Protein AF-A0A8S9YVM8-F1 (afdb_monomer_lite)

Radius of gyration: 17.08 Å; chains: 1; bounding box: 26×56×49 Å

Organism: NCBI:txid59628

Secondary structure (DSSP, 8-state):
----------------EEEEEEEESSPPPGGGSEEEEEESEEEEEEEEETTEEEEEEEEEESS---EEETTEEEEEE-STTTTTTSS---

pLDDT: mean 81.43, std 18.87, range [34.09, 95.62]

InterPro domains:
  IPR045860 Snake toxin-like superfamily [SSF57302] (19-84)

Structure (mmCIF, N/CA/C/O backbone):
data_AF-A0A8S9YVM8-F1
#
_entry.id   AF-A0A8S9YVM8-F1
#
loop_
_atom_site.group_PDB
_atom_site.id
_atom_site.type_symbol
_atom_site.label_atom_id
_atom_site.label_alt_id
_atom_site.label_comp_id
_atom_site.label_asym_id
_atom_site.label_entity_id
_atom_site.label_seq_id
_atom_site.pdbx_PDB_ins_code
_atom_site.Cartn_x
_atom_site.Cartn_y
_atom_site.Cartn_z
_atom_site.occupancy
_atom_site.B_iso_or_equiv
_atom_site.auth_seq_id
_atom_site.auth_comp_id
_atom_site.auth_asym_id
_atom_site.auth_atom_id
_atom_site.pdbx_PDB_model_num
ATOM 1 N N . MET A 1 1 ? -4.076 -42.463 31.653 1.00 41.69 1 MET A N 1
ATOM 2 C CA . MET A 1 1 ? -5.199 -41.701 31.070 1.00 41.69 1 MET A CA 1
ATOM 3 C C . MET A 1 1 ? -4.669 -40.308 30.788 1.00 41.69 1 MET A C 1
ATOM 5 O O . MET A 1 1 ? -4.219 -39.653 31.717 1.00 41.69 1 MET A O 1
ATOM 9 N N . ILE A 1 2 ? -4.537 -39.962 29.508 1.00 45.38 2 ILE A N 1
ATOM 10 C CA . ILE A 1 2 ? -3.793 -38.788 29.029 1.00 45.38 2 ILE A CA 1
ATOM 11 C C . ILE A 1 2 ? -4.672 -37.548 29.221 1.00 45.38 2 ILE A C 1
ATOM 13 O O . ILE A 1 2 ? -5.815 -37.535 28.765 1.00 45.38 2 ILE A O 1
ATOM 17 N N . LEU A 1 3 ? -4.150 -36.540 29.926 1.00 41.06 3 LEU A N 1
ATOM 18 C CA . LEU A 1 3 ? -4.796 -35.239 30.076 1.00 41.06 3 LEU A CA 1
ATOM 19 C C . LEU A 1 3 ? -4.970 -34.608 28.688 1.00 41.06 3 LEU A C 1
ATOM 21 O O . LEU A 1 3 ? -3.987 -34.331 28.004 1.00 41.06 3 LEU A O 1
ATOM 25 N N . SER A 1 4 ? -6.218 -34.380 28.278 1.00 49.31 4 SER A N 1
ATOM 26 C CA . SER A 1 4 ? -6.529 -33.549 27.115 1.00 49.31 4 SER A CA 1
ATOM 27 C C . SER A 1 4 ? -6.333 -32.088 27.503 1.00 49.31 4 SER A C 1
ATOM 29 O O . SER A 1 4 ? -7.158 -31.511 28.209 1.00 49.31 4 SER A O 1
ATOM 31 N N . ALA A 1 5 ? -5.221 -31.499 27.072 1.00 50.81 5 ALA A N 1
ATOM 32 C CA . ALA A 1 5 ? -5.057 -30.056 27.073 1.00 50.81 5 ALA A CA 1
ATOM 33 C C . ALA A 1 5 ? -5.946 -29.488 25.960 1.00 50.81 5 ALA A C 1
ATOM 35 O O . ALA A 1 5 ? -5.678 -29.690 24.776 1.00 50.81 5 ALA A O 1
ATOM 36 N N . ALA A 1 6 ? -7.031 -28.816 26.340 1.00 56.56 6 ALA A N 1
ATOM 37 C CA . ALA A 1 6 ? -7.785 -27.983 25.419 1.00 56.56 6 ALA A CA 1
ATOM 38 C C . ALA A 1 6 ? -6.873 -26.822 25.000 1.00 56.56 6 ALA A C 1
ATOM 40 O O . ALA A 1 6 ? -6.596 -25.924 25.794 1.00 56.56 6 ALA A O 1
ATOM 41 N N . MET A 1 7 ? -6.354 -26.874 23.772 1.00 46.84 7 MET A N 1
ATOM 42 C CA . MET A 1 7 ? -5.703 -25.725 23.153 1.00 46.84 7 MET A CA 1
ATOM 43 C C . MET A 1 7 ? -6.767 -24.645 22.977 1.00 46.84 7 MET A C 1
ATOM 45 O O . MET A 1 7 ? -7.678 -24.778 22.161 1.00 46.84 7 MET A O 1
ATOM 49 N N . ALA A 1 8 ? -6.680 -23.597 23.792 1.00 43.91 8 ALA A N 1
ATOM 50 C CA . ALA A 1 8 ? -7.412 -22.370 23.557 1.00 43.91 8 ALA A CA 1
ATOM 51 C C . ALA A 1 8 ? -6.860 -21.756 22.267 1.00 43.91 8 ALA A C 1
ATOM 53 O O . ALA A 1 8 ? -5.760 -21.206 22.249 1.00 43.91 8 ALA A O 1
ATOM 54 N N . PHE A 1 9 ? -7.608 -21.893 21.176 1.00 43.19 9 PHE A N 1
ATOM 55 C CA . PHE A 1 9 ? -7.403 -21.062 20.003 1.00 43.19 9 PHE A CA 1
ATOM 56 C C . PHE A 1 9 ? -7.753 -19.639 20.426 1.00 43.19 9 PHE A C 1
ATOM 58 O O . PHE A 1 9 ? -8.923 -19.308 20.614 1.00 43.19 9 PHE A O 1
ATOM 65 N N . VAL A 1 10 ? -6.734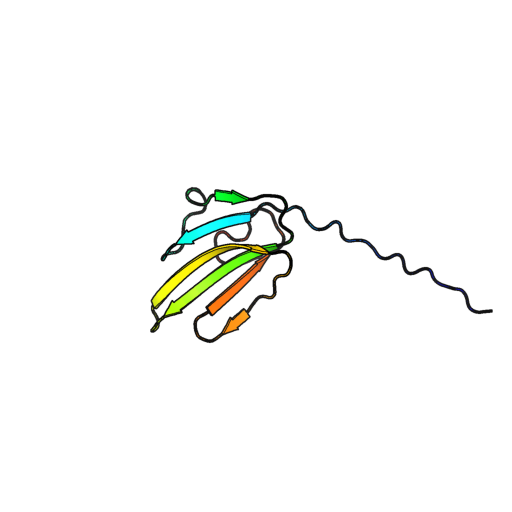 -18.809 20.639 1.00 39.16 10 VAL A N 1
ATOM 66 C CA . VAL A 1 10 ? -6.922 -17.363 20.666 1.00 39.16 10 VAL A CA 1
ATOM 67 C C . VAL A 1 10 ? -7.386 -17.004 19.259 1.00 39.16 10 VAL A C 1
ATOM 69 O O . VAL A 1 10 ? -6.583 -16.949 18.332 1.00 39.16 10 VAL A O 1
ATOM 72 N N . GLN A 1 11 ? -8.698 -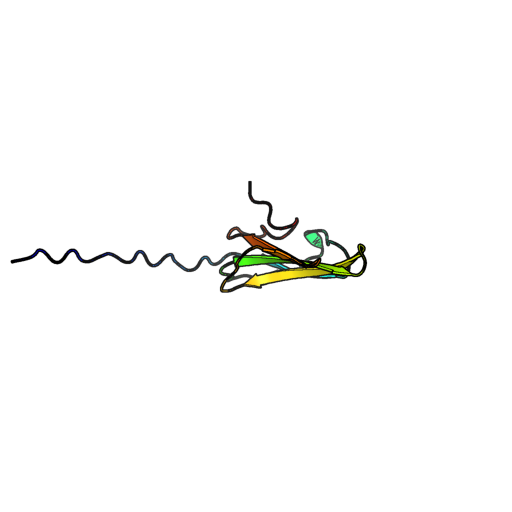16.849 19.074 1.00 43.91 11 GLN A N 1
ATOM 73 C CA . GLN A 1 11 ? -9.221 -16.144 17.914 1.00 43.91 11 GLN A CA 1
ATOM 74 C C . GLN A 1 11 ? -8.688 -14.720 18.039 1.00 43.91 11 GLN A C 1
ATOM 76 O O . GLN A 1 11 ? -9.207 -13.926 18.822 1.00 43.91 11 GLN A O 1
ATOM 81 N N . VAL A 1 12 ? -7.597 -14.427 17.331 1.00 48.97 12 VAL A N 1
ATOM 82 C CA . VAL A 1 12 ? -7.204 -13.053 17.037 1.00 48.97 12 VAL A CA 1
ATOM 83 C C . VAL A 1 12 ? -8.447 -12.432 16.411 1.00 48.97 12 VAL A C 1
ATOM 85 O O . VAL A 1 12 ? -8.907 -12.898 15.368 1.00 48.97 12 VAL A O 1
ATOM 88 N N . ALA A 1 13 ? -9.069 -11.480 17.108 1.00 50.19 13 ALA A N 1
ATOM 89 C CA . ALA A 1 13 ? -10.116 -10.667 16.515 1.00 50.19 13 ALA A CA 1
ATOM 90 C C . ALA A 1 13 ? -9.510 -10.099 15.232 1.00 50.19 13 ALA A C 1
ATOM 92 O O . ALA A 1 13 ? -8.486 -9.425 15.312 1.00 50.19 13 ALA A O 1
ATOM 93 N N . GLN A 1 14 ? -10.060 -10.476 14.074 1.00 56.75 14 GLN A N 1
ATOM 94 C CA . GLN A 1 14 ? -9.593 -9.976 12.784 1.00 56.75 14 GLN A CA 1
ATOM 95 C C . GLN A 1 14 ? -9.542 -8.457 12.906 1.00 56.75 14 GLN A C 1
ATOM 97 O O . GLN A 1 14 ? -10.569 -7.838 13.200 1.00 56.75 14 GLN A O 1
ATOM 102 N N . GLY A 1 15 ? -8.325 -7.906 12.840 1.00 56.66 15 GLY A N 1
ATOM 103 C CA . GLY A 1 15 ? -8.086 -6.486 13.048 1.00 56.66 15 GLY A CA 1
ATOM 104 C C . GLY A 1 15 ? -9.040 -5.720 12.151 1.00 56.66 15 GLY A C 1
ATOM 105 O O . GLY A 1 15 ? -9.162 -6.042 10.978 1.00 56.66 15 GLY A O 1
ATOM 106 N N . GLN A 1 16 ? -9.802 -4.792 12.718 1.00 77.69 16 GLN A N 1
ATOM 107 C CA . GLN A 1 16 ? -10.607 -3.862 11.940 1.00 77.69 16 GLN A CA 1
ATOM 108 C C . GLN A 1 16 ? -9.778 -2.593 11.801 1.00 77.69 16 GLN A C 1
ATOM 110 O O . GLN A 1 16 ? -10.044 -1.616 12.495 1.00 77.69 16 GLN A O 1
ATOM 115 N N . VAL A 1 17 ? -8.736 -2.634 10.970 1.00 90.19 17 VAL A N 1
ATOM 116 C CA . VAL A 1 17 ? -7.947 -1.435 10.674 1.00 90.19 17 VAL A CA 1
ATOM 117 C C . VAL A 1 17 ? -8.595 -0.643 9.548 1.00 90.19 17 VAL A C 1
ATOM 119 O O . VAL A 1 17 ? -9.362 -1.166 8.732 1.00 90.19 17 VAL A O 1
ATOM 122 N N . SER A 1 18 ? -8.319 0.650 9.532 1.00 94.19 18 SER A N 1
ATOM 123 C CA . SER A 1 18 ? -8.643 1.547 8.435 1.00 94.19 18 SER A CA 1
ATOM 124 C C . SER A 1 18 ? -7.416 1.715 7.560 1.00 94.19 18 SER A C 1
ATOM 126 O O . SER A 1 18 ? -6.336 1.949 8.077 1.00 94.19 18 SER A O 1
ATOM 128 N N . CYS A 1 19 ? -7.560 1.645 6.246 1.00 94.56 19 CYS A N 1
ATOM 129 C CA . CYS A 1 19 ? -6.450 1.786 5.308 1.00 94.56 19 CYS A CA 1
ATOM 130 C C . CYS A 1 19 ? -6.699 2.938 4.347 1.00 94.56 19 CYS A C 1
ATOM 132 O O . CYS A 1 19 ? -7.850 3.280 4.054 1.00 94.56 19 CYS A O 1
ATOM 134 N N . TYR A 1 20 ? -5.625 3.504 3.804 1.00 95.62 20 TYR A N 1
ATOM 135 C CA . TYR A 1 20 ? -5.749 4.340 2.624 1.00 95.62 20 TYR A CA 1
ATOM 136 C C . TYR A 1 20 ? -6.133 3.493 1.413 1.00 95.62 20 TYR A C 1
ATOM 138 O O . TYR A 1 20 ? -5.707 2.346 1.265 1.00 95.62 20 TYR A O 1
ATOM 146 N N . SER A 1 21 ? -6.941 4.081 0.542 1.00 94.19 21 SER A N 1
ATOM 147 C CA . SER A 1 21 ? -7.453 3.490 -0.682 1.00 94.19 21 SER A CA 1
ATOM 148 C C . SER A 1 21 ? -7.291 4.481 -1.823 1.00 94.19 21 SER A C 1
ATOM 150 O O . SER A 1 21 ? -7.727 5.634 -1.736 1.00 94.19 21 SER A O 1
ATOM 152 N N . GLY A 1 22 ? -6.693 4.024 -2.915 1.00 93.62 22 GLY A N 1
ATOM 153 C CA . GLY A 1 22 ? -6.401 4.877 -4.053 1.00 93.62 22 GLY A CA 1
ATOM 154 C C . GLY A 1 22 ? -5.582 4.177 -5.121 1.00 93.62 22 GLY A C 1
ATOM 155 O O . GLY A 1 22 ? -5.020 3.105 -4.912 1.00 93.62 22 GLY A O 1
ATOM 156 N N . TYR A 1 23 ? -5.538 4.814 -6.281 1.00 93.56 23 TYR A N 1
ATOM 157 C CA . TYR A 1 23 ? -4.792 4.368 -7.445 1.00 93.56 23 TYR A CA 1
ATOM 158 C C . TYR A 1 23 ? -4.209 5.598 -8.133 1.00 93.56 23 TYR A C 1
ATOM 160 O O . TYR A 1 23 ? -4.923 6.586 -8.332 1.00 93.56 23 TYR A O 1
ATOM 168 N N . SER A 1 24 ? -2.942 5.533 -8.529 1.00 92.56 24 SER A N 1
ATOM 169 C CA . SER A 1 24 ? -2.263 6.617 -9.238 1.00 92.56 24 SER A CA 1
ATOM 170 C C . SER A 1 24 ? -1.071 6.093 -10.037 1.00 92.56 24 SER A C 1
ATOM 172 O O . SER A 1 24 ? -0.617 4.975 -9.831 1.00 92.56 24 SER A O 1
ATOM 174 N N . ASN A 1 25 ? -0.540 6.914 -10.942 1.00 91.81 25 ASN A N 1
ATOM 175 C CA . ASN A 1 25 ? 0.719 6.629 -11.643 1.00 91.81 25 ASN A CA 1
ATOM 176 C C . ASN A 1 25 ? 1.933 7.271 -10.933 1.00 91.81 25 ASN A C 1
ATOM 178 O O . ASN A 1 25 ? 3.043 7.267 -11.460 1.00 91.81 25 ASN A O 1
ATOM 182 N N . GLU A 1 26 ? 1.709 7.858 -9.757 1.00 89.00 26 GLU A N 1
ATOM 183 C CA . GLU A 1 26 ? 2.698 8.484 -8.874 1.00 89.00 26 GLU A CA 1
ATOM 184 C C . GLU A 1 26 ? 2.268 8.309 -7.404 1.00 89.00 26 GLU A C 1
ATOM 186 O O . GLU A 1 26 ? 1.060 8.202 -7.158 1.00 89.00 26 GLU A O 1
ATOM 191 N N . PRO A 1 27 ? 3.198 8.295 -6.429 1.00 86.94 27 PRO A N 1
ATOM 192 C CA . PRO A 1 27 ? 2.845 8.210 -5.015 1.00 86.94 27 PRO A CA 1
ATOM 193 C C . PRO A 1 27 ? 1.972 9.399 -4.615 1.00 86.94 27 PRO A C 1
ATOM 195 O O . PRO A 1 27 ? 2.219 10.539 -5.017 1.00 86.94 27 PRO A O 1
ATOM 198 N N . MET A 1 28 ? 0.919 9.128 -3.852 1.00 85.44 28 MET A N 1
ATOM 199 C CA . MET A 1 28 ? -0.030 10.140 -3.411 1.00 85.44 28 MET A CA 1
ATOM 200 C C . MET A 1 28 ? 0.207 10.494 -1.950 1.00 85.44 28 MET A C 1
ATOM 202 O O . MET A 1 28 ? 0.337 9.616 -1.103 1.00 85.44 28 MET A O 1
ATOM 206 N N . GLU A 1 29 ? 0.154 11.790 -1.657 1.00 85.94 29 GLU A N 1
ATOM 207 C CA . GLU A 1 29 ? 0.053 12.285 -0.286 1.00 85.94 29 GLU A CA 1
ATOM 208 C C . GLU A 1 29 ? -1.219 11.742 0.389 1.00 85.94 29 GLU A C 1
ATOM 210 O O . GLU A 1 29 ? -2.280 11.624 -0.239 1.00 85.94 29 GLU A O 1
ATOM 215 N N . ALA A 1 30 ? -1.121 11.457 1.688 1.00 84.69 30 ALA A N 1
ATOM 216 C CA . ALA A 1 30 ? -2.193 10.859 2.481 1.00 84.69 30 ALA A CA 1
ATOM 217 C C . ALA A 1 30 ? -3.519 11.647 2.441 1.00 84.69 30 ALA A C 1
ATOM 219 O O . ALA A 1 30 ? -4.594 11.051 2.448 1.00 84.69 30 ALA A O 1
ATOM 220 N N . ASP A 1 31 ? -3.467 12.980 2.349 1.00 86.62 31 ASP A N 1
ATOM 221 C CA . ASP A 1 31 ? -4.646 13.857 2.305 1.00 86.62 31 ASP A CA 1
ATOM 222 C C . ASP A 1 31 ? -5.467 13.727 1.010 1.00 86.62 31 ASP A C 1
ATOM 224 O O . ASP A 1 31 ? -6.620 14.162 0.955 1.00 86.62 31 ASP A O 1
ATOM 228 N N . LYS A 1 32 ? -4.891 13.117 -0.032 1.00 87.69 32 LYS A N 1
ATOM 229 C CA . LYS A 1 32 ? -5.546 12.881 -1.326 1.00 87.69 32 LYS A CA 1
ATOM 230 C C . LYS A 1 32 ? -6.152 11.485 -1.447 1.00 87.69 32 LYS A C 1
ATOM 232 O O . LYS A 1 32 ? -6.846 11.213 -2.429 1.00 87.69 32 LYS A O 1
ATOM 237 N N . LEU A 1 33 ? -5.872 10.600 -0.494 1.00 90.38 33 LEU A N 1
ATOM 238 C CA . LEU A 1 33 ? -6.344 9.222 -0.495 1.00 90.38 33 LEU A CA 1
ATOM 239 C C . LEU A 1 33 ? -7.684 9.111 0.231 1.00 90.38 33 LEU A C 1
ATOM 241 O O . LEU A 1 33 ? -7.992 9.857 1.159 1.00 90.38 33 LEU A O 1
ATOM 245 N N . GLN A 1 34 ? -8.503 8.156 -0.202 1.00 93.44 34 GLN A N 1
ATOM 246 C CA . GLN A 1 34 ? -9.710 7.804 0.537 1.00 93.44 34 GLN A CA 1
ATOM 247 C C . GLN A 1 34 ? -9.341 6.873 1.688 1.00 93.44 34 GLN A C 1
ATOM 249 O O . GLN A 1 34 ? -8.337 6.173 1.622 1.00 93.44 34 GLN A O 1
ATOM 254 N N . THR A 1 35 ? -10.171 6.821 2.724 1.00 93.44 35 THR A N 1
ATOM 255 C CA . THR A 1 35 ? -10.013 5.855 3.815 1.00 93.44 35 THR A CA 1
ATOM 256 C C . THR A 1 35 ? -11.092 4.788 3.723 1.00 93.44 35 THR A C 1
ATOM 258 O O . THR A 1 35 ? -12.270 5.105 3.547 1.00 93.44 35 THR A O 1
ATOM 261 N N . PHE A 1 36 ? -10.699 3.527 3.877 1.00 90.94 36 PHE A N 1
ATOM 262 C CA . PHE A 1 36 ? -11.606 2.388 3.930 1.00 90.94 36 PHE A CA 1
ATOM 263 C C . PHE A 1 36 ? -11.394 1.618 5.235 1.00 90.94 36 PHE A C 1
ATOM 265 O O . PHE A 1 36 ? -10.262 1.311 5.587 1.00 90.94 36 PHE A O 1
ATOM 272 N N . GLY A 1 37 ? -12.471 1.361 5.979 1.00 89.25 37 GLY A N 1
ATOM 273 C CA . GLY A 1 37 ? -12.426 0.677 7.277 1.00 89.25 37 GLY A CA 1
ATOM 274 C C . GLY A 1 37 ? -12.736 -0.816 7.192 1.00 89.25 37 GLY A C 1
ATOM 275 O O . GLY A 1 37 ? -13.178 -1.309 6.155 1.00 89.25 37 GLY A O 1
ATOM 276 N N . ASN A 1 38 ? -12.612 -1.503 8.331 1.00 88.75 38 ASN A N 1
ATOM 277 C CA . ASN A 1 38 ? -12.871 -2.944 8.485 1.00 88.75 38 ASN A CA 1
ATOM 278 C C . ASN A 1 38 ? -11.941 -3.831 7.644 1.00 88.75 38 ASN A C 1
ATOM 280 O O . ASN A 1 38 ? -12.376 -4.839 7.089 1.00 88.75 38 ASN A O 1
ATOM 284 N N . CYS A 1 39 ? -10.674 -3.451 7.545 1.00 90.75 39 CYS A N 1
ATOM 285 C CA . CYS A 1 39 ? -9.662 -4.181 6.797 1.00 90.75 39 CYS A CA 1
ATOM 286 C C . CYS A 1 39 ? -8.824 -5.040 7.731 1.00 90.75 39 CYS A C 1
ATOM 288 O O . CYS A 1 39 ? -8.497 -4.584 8.820 1.00 90.75 39 CYS A O 1
ATOM 290 N N . THR A 1 40 ? -8.444 -6.244 7.292 1.00 91.81 40 THR A N 1
ATOM 291 C CA . THR A 1 40 ? -7.540 -7.112 8.066 1.00 91.81 40 THR A CA 1
ATOM 292 C C . THR A 1 40 ? -6.087 -6.648 7.929 1.00 91.81 40 THR A C 1
ATOM 294 O O . THR A 1 40 ? -5.354 -6.608 8.913 1.00 91.81 40 THR A O 1
ATOM 297 N N . TYR A 1 41 ? -5.688 -6.257 6.715 1.00 92.44 41 TYR A N 1
ATOM 298 C CA . TYR A 1 41 ? -4.382 -5.688 6.389 1.00 92.44 41 TYR A CA 1
ATOM 299 C C . TYR A 1 41 ? -4.550 -4.462 5.499 1.00 92.44 41 TYR A C 1
ATOM 301 O O . TYR A 1 41 ? -5.435 -4.429 4.637 1.00 92.44 41 TYR A O 1
ATOM 309 N N . CYS A 1 42 ? -3.643 -3.505 5.644 1.00 93.62 42 CYS A N 1
ATOM 310 C CA . CYS A 1 42 ? -3.428 -2.456 4.665 1.00 93.62 42 CYS A CA 1
ATOM 311 C C . CYS A 1 42 ? -2.323 -2.875 3.701 1.00 93.62 42 CYS A C 1
ATOM 313 O O . CYS A 1 42 ? -1.289 -3.394 4.117 1.00 93.62 42 CYS A O 1
ATOM 315 N N . SER A 1 43 ? -2.553 -2.644 2.413 1.00 94.06 43 SER A N 1
ATOM 316 C CA . SER A 1 43 ? -1.623 -2.964 1.338 1.00 94.06 43 SER A CA 1
ATOM 317 C C . SER A 1 43 ? -1.183 -1.704 0.606 1.00 94.06 43 SER A C 1
ATOM 319 O O . SER A 1 43 ? -2.016 -0.841 0.299 1.00 94.06 43 SER A O 1
ATOM 321 N N . TYR A 1 44 ? 0.098 -1.652 0.271 1.00 95.06 44 TYR A N 1
ATOM 322 C CA . TYR A 1 44 ? 0.691 -0.701 -0.659 1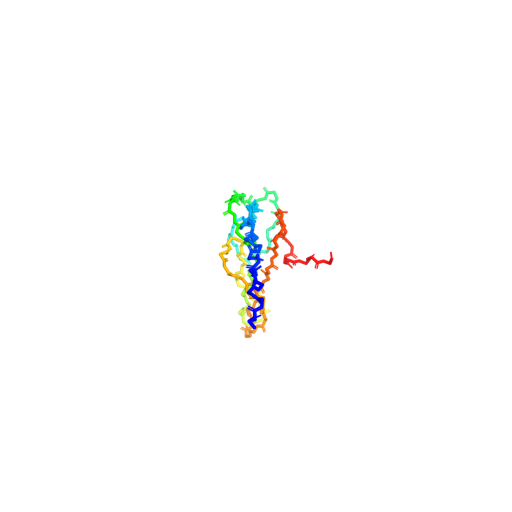.00 95.06 44 TYR A CA 1
ATOM 323 C C . TYR A 1 44 ? 1.358 -1.483 -1.785 1.00 95.06 44 TYR A C 1
ATOM 325 O O . TYR A 1 44 ? 2.087 -2.433 -1.517 1.00 95.06 44 TYR A O 1
ATOM 333 N N . ARG A 1 45 ? 1.091 -1.136 -3.042 1.00 94.69 45 ARG A N 1
ATOM 334 C CA . ARG A 1 45 ? 1.693 -1.813 -4.191 1.00 94.69 45 ARG A CA 1
ATOM 335 C C . ARG A 1 45 ? 2.264 -0.808 -5.166 1.00 94.69 45 ARG A C 1
ATOM 337 O O . ARG A 1 45 ? 1.553 0.098 -5.581 1.00 94.69 45 ARG A O 1
ATOM 344 N N . GLU A 1 46 ? 3.479 -1.061 -5.626 1.00 94.12 46 GLU A N 1
ATOM 345 C CA . GLU A 1 46 ? 4.080 -0.363 -6.758 1.00 94.12 46 GLU A CA 1
ATOM 346 C C . GLU A 1 46 ? 4.290 -1.319 -7.924 1.00 94.12 46 GLU A C 1
ATOM 348 O O . GLU A 1 46 ? 4.629 -2.490 -7.748 1.00 94.12 46 GLU A O 1
ATOM 353 N N . THR A 1 47 ? 4.128 -0.804 -9.137 1.00 94.69 47 THR A N 1
ATOM 354 C CA . THR A 1 47 ? 4.561 -1.474 -10.360 1.00 94.69 47 THR A CA 1
ATOM 355 C C . THR A 1 47 ? 5.472 -0.549 -11.147 1.00 94.69 47 THR A C 1
ATOM 357 O O . THR A 1 47 ? 5.125 0.585 -11.469 1.00 94.69 47 THR A O 1
ATOM 360 N N . MET A 1 48 ? 6.632 -1.071 -11.511 1.00 94.50 48 MET A N 1
ATOM 361 C CA . MET A 1 48 ? 7.678 -0.448 -12.296 1.00 94.50 48 MET A CA 1
ATOM 362 C C . MET A 1 48 ? 7.691 -1.075 -13.687 1.00 94.50 48 MET A C 1
ATOM 364 O O . MET A 1 48 ? 7.756 -2.293 -13.849 1.00 94.50 48 MET A O 1
ATOM 368 N N . TYR A 1 49 ? 7.703 -0.235 -14.715 1.00 93.06 49 TYR A N 1
ATOM 369 C CA . TYR A 1 49 ? 7.829 -0.641 -16.105 1.00 93.06 49 TYR A CA 1
ATOM 370 C C . TYR A 1 49 ? 9.012 0.083 -16.748 1.00 93.06 49 TYR A C 1
ATOM 372 O O . TYR A 1 49 ? 9.082 1.311 -16.754 1.00 93.06 49 TYR A O 1
ATOM 380 N N . ASN A 1 50 ? 9.972 -0.676 -17.289 1.00 92.94 50 ASN A N 1
ATOM 381 C CA . ASN A 1 50 ? 11.205 -0.139 -17.885 1.00 92.94 50 ASN A CA 1
ATOM 382 C C . ASN A 1 50 ? 11.967 0.837 -16.965 1.00 92.94 50 ASN A C 1
ATOM 384 O O . ASN A 1 50 ? 12.455 1.876 -17.410 1.00 92.94 50 ASN A O 1
ATOM 388 N N . GLY A 1 51 ? 12.049 0.510 -15.671 1.00 88.31 51 GLY A N 1
ATOM 389 C CA . GLY A 1 51 ? 12.749 1.326 -14.674 1.00 88.31 51 GLY A CA 1
ATOM 390 C C . GLY A 1 51 ? 12.029 2.622 -14.295 1.00 88.31 51 GLY A C 1
ATOM 391 O O . GLY A 1 51 ? 12.639 3.493 -13.683 1.00 88.31 51 GLY A O 1
ATOM 392 N N . LYS A 1 52 ? 10.754 2.771 -14.664 1.00 92.31 52 LYS A N 1
ATOM 393 C CA . LYS A 1 52 ? 9.907 3.901 -14.276 1.00 92.31 52 LYS A CA 1
ATOM 394 C C . LYS A 1 52 ? 8.699 3.404 -13.510 1.00 92.31 52 LYS A C 1
ATOM 396 O O . LYS A 1 52 ? 8.146 2.370 -13.873 1.00 92.31 52 LYS A O 1
ATOM 401 N N . LEU A 1 53 ? 8.275 4.171 -12.513 1.00 90.75 53 LEU A N 1
ATOM 402 C CA . LEU A 1 53 ? 7.009 3.928 -11.842 1.00 90.75 53 LEU A CA 1
ATOM 403 C C . LEU A 1 53 ? 5.874 4.026 -12.860 1.00 90.75 53 LEU A C 1
ATOM 405 O O . LEU A 1 53 ? 5.802 4.973 -13.646 1.00 90.75 53 LEU A O 1
ATOM 409 N N . PHE A 1 54 ? 5.061 2.982 -12.895 1.00 93.62 54 PHE A N 1
ATOM 410 C CA . PHE A 1 54 ? 3.919 2.845 -13.784 1.00 93.62 54 PHE A CA 1
ATOM 411 C C . PHE A 1 54 ? 2.617 3.010 -13.008 1.00 93.62 54 PHE A C 1
ATOM 413 O O . PHE A 1 54 ? 1.714 3.689 -13.484 1.00 93.62 54 PHE A O 1
ATOM 420 N N . GLU A 1 55 ? 2.545 2.416 -11.817 1.00 94.00 55 GLU A N 1
ATOM 421 C CA . GLU A 1 55 ? 1.330 2.351 -11.013 1.00 94.00 55 GLU A CA 1
ATOM 422 C C . GLU A 1 55 ? 1.665 2.262 -9.523 1.00 94.00 55 GLU A C 1
ATOM 424 O O . GLU A 1 55 ? 2.619 1.583 -9.138 1.00 94.00 55 GLU A O 1
ATOM 429 N N . VAL A 1 56 ? 0.839 2.913 -8.708 1.00 94.31 56 VAL A N 1
ATOM 430 C CA . VAL A 1 56 ? 0.785 2.795 -7.253 1.00 94.31 56 VAL A CA 1
ATOM 431 C C . VAL A 1 56 ? -0.654 2.504 -6.841 1.00 94.31 56 VAL A C 1
ATOM 433 O O . VAL A 1 56 ? -1.591 3.165 -7.300 1.00 94.31 56 VAL A O 1
ATOM 436 N N . PHE A 1 57 ? -0.828 1.537 -5.948 1.00 95.06 57 PHE A N 1
ATOM 437 C CA . PHE A 1 57 ? -2.112 1.155 -5.382 1.00 95.06 57 PHE A CA 1
ATOM 438 C C . PHE A 1 57 ? -2.060 1.135 -3.855 1.00 95.06 57 PHE A C 1
ATOM 440 O O . PHE A 1 57 ? -1.141 0.586 -3.251 1.00 95.06 57 PHE A O 1
ATOM 447 N N . TYR A 1 58 ? -3.110 1.676 -3.247 1.00 95.25 58 TYR A N 1
ATOM 448 C CA . TYR A 1 58 ? -3.370 1.663 -1.814 1.00 95.25 58 TYR A CA 1
ATOM 449 C C . TYR A 1 58 ? -4.679 0.914 -1.592 1.00 95.25 58 TYR A C 1
ATOM 451 O O . TYR A 1 58 ? -5.663 1.187 -2.287 1.00 95.25 58 TYR A O 1
ATOM 459 N N . GLY A 1 59 ? -4.732 0.000 -0.626 1.00 93.75 59 GLY A N 1
ATOM 460 C CA . GLY A 1 59 ? -5.988 -0.674 -0.330 1.00 93.75 59 GLY A CA 1
ATOM 461 C C . GLY A 1 59 ? -5.956 -1.606 0.865 1.00 93.75 59 GLY A C 1
ATOM 462 O O . GLY A 1 59 ? -5.038 -1.577 1.682 1.00 93.75 59 GLY A O 1
ATOM 463 N N . CYS A 1 60 ? -6.999 -2.426 0.937 1.00 92.38 60 CYS A N 1
ATOM 464 C CA . CYS A 1 60 ? -7.198 -3.430 1.967 1.00 92.38 60 CYS A CA 1
ATOM 465 C C . CYS A 1 60 ? -6.994 -4.833 1.412 1.00 92.38 60 CYS A C 1
ATOM 467 O O . CYS A 1 60 ? -7.332 -5.105 0.258 1.00 92.38 60 CYS A O 1
ATOM 469 N N . ALA A 1 61 ? -6.512 -5.729 2.264 1.00 89.88 61 ALA A N 1
ATOM 470 C CA . ALA A 1 61 ? -6.387 -7.142 1.956 1.00 89.88 61 ALA A CA 1
ATOM 471 C C . ALA A 1 61 ? -6.872 -8.001 3.132 1.00 89.88 61 ALA A C 1
ATOM 473 O O . ALA A 1 61 ? -6.693 -7.644 4.299 1.00 89.88 61 ALA A O 1
ATOM 474 N N . ASP A 1 62 ? -7.487 -9.140 2.814 1.00 88.06 62 ASP A N 1
ATOM 475 C CA . ASP A 1 62 ? -7.856 -10.160 3.804 1.00 88.06 62 ASP A CA 1
ATOM 476 C C . ASP A 1 62 ? -6.638 -11.003 4.212 1.00 88.06 62 ASP A C 1
ATOM 478 O O . ASP A 1 62 ? -6.484 -11.377 5.373 1.00 88.06 62 ASP A O 1
ATOM 482 N N . GLU A 1 63 ? -5.740 -11.237 3.254 1.00 88.56 63 GLU A N 1
ATOM 483 C CA . GLU A 1 63 ? -4.454 -11.911 3.408 1.00 88.56 63 GLU A CA 1
ATOM 484 C C . GLU A 1 63 ? -3.399 -11.101 2.648 1.00 88.56 63 GLU A C 1
ATOM 486 O O . GLU A 1 63 ? -3.6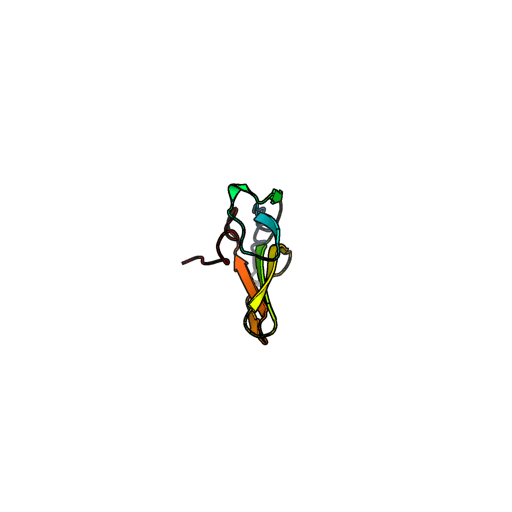42 -10.672 1.518 1.00 88.56 63 GLU A O 1
ATOM 491 N N . CYS A 1 64 ? -2.237 -10.864 3.258 1.00 87.88 64 CYS A N 1
ATOM 492 C CA . CYS A 1 64 ? -1.203 -10.017 2.672 1.00 87.88 64 CYS A CA 1
ATOM 493 C C . CYS A 1 64 ? 0.189 -10.580 2.983 1.00 87.88 64 CYS A C 1
ATOM 495 O O . CYS A 1 64 ? 0.562 -10.707 4.149 1.00 87.88 64 CYS A O 1
ATOM 497 N N . GLU A 1 65 ? 0.946 -10.914 1.936 1.00 91.00 65 GLU A N 1
ATOM 498 C CA . GLU A 1 65 ? 2.344 -11.343 2.017 1.00 91.00 65 GLU A CA 1
ATOM 499 C C . GLU A 1 65 ? 3.198 -10.347 1.232 1.00 91.00 65 GLU A C 1
ATOM 501 O O . GLU A 1 65 ? 2.996 -10.165 0.030 1.00 91.00 65 GLU A O 1
ATOM 506 N N . ALA A 1 66 ? 4.119 -9.674 1.923 1.00 91.56 66 ALA A N 1
ATOM 507 C CA . ALA A 1 66 ? 4.980 -8.681 1.299 1.00 91.56 66 ALA A CA 1
ATOM 508 C C . ALA A 1 66 ? 5.963 -9.347 0.325 1.00 91.56 66 ALA A C 1
ATOM 510 O O . ALA A 1 66 ? 6.545 -10.390 0.633 1.00 91.56 66 ALA A O 1
ATOM 511 N N . TYR A 1 67 ? 6.169 -8.739 -0.843 1.00 91.25 67 TYR A N 1
ATOM 512 C CA . TYR A 1 67 ? 7.117 -9.236 -1.836 1.00 91.25 67 TYR A CA 1
ATOM 513 C C . TYR A 1 67 ? 7.697 -8.113 -2.694 1.00 91.25 67 TYR A C 1
ATOM 515 O O . TYR A 1 67 ? 7.054 -7.099 -2.947 1.00 91.25 67 TYR A O 1
ATOM 523 N N . GLU A 1 68 ? 8.888 -8.361 -3.234 1.00 93.69 68 GLU A N 1
ATOM 524 C CA . GLU A 1 68 ? 9.496 -7.549 -4.285 1.00 93.69 68 GLU A CA 1
ATOM 525 C C . GLU A 1 68 ? 9.989 -8.476 -5.401 1.00 93.69 68 GLU A C 1
ATOM 527 O O . GLU A 1 68 ? 10.833 -9.351 -5.191 1.00 93.69 68 GLU A O 1
ATOM 532 N N . SER A 1 69 ? 9.425 -8.342 -6.601 1.00 93.38 69 SER A N 1
ATOM 533 C CA . SER A 1 69 ? 9.816 -9.168 -7.743 1.00 93.38 69 SER A CA 1
ATOM 534 C C . SER A 1 69 ? 9.438 -8.537 -9.076 1.00 93.38 69 SER A C 1
ATOM 536 O O . SER A 1 69 ? 8.323 -8.060 -9.253 1.00 93.38 69 SER A O 1
ATOM 538 N N . ASN A 1 70 ? 10.350 -8.590 -10.055 1.00 91.88 70 ASN A N 1
ATOM 539 C CA . ASN A 1 70 ? 10.107 -8.173 -11.444 1.00 91.88 70 ASN A CA 1
ATOM 540 C C . ASN A 1 70 ? 9.490 -6.769 -11.587 1.00 91.88 70 ASN A C 1
ATOM 542 O O . ASN A 1 70 ? 8.610 -6.550 -12.418 1.00 91.88 70 ASN A O 1
ATOM 546 N N . GLY A 1 71 ? 9.966 -5.819 -10.780 1.00 91.38 71 GLY A N 1
ATOM 547 C CA . GLY A 1 71 ? 9.454 -4.453 -10.782 1.00 91.38 71 GLY A CA 1
ATOM 548 C C . GLY A 1 71 ? 8.102 -4.301 -10.093 1.00 91.38 71 GLY A C 1
ATOM 549 O O . GLY A 1 71 ? 7.481 -3.268 -10.252 1.00 91.38 71 GLY A O 1
ATOM 550 N N . GLN A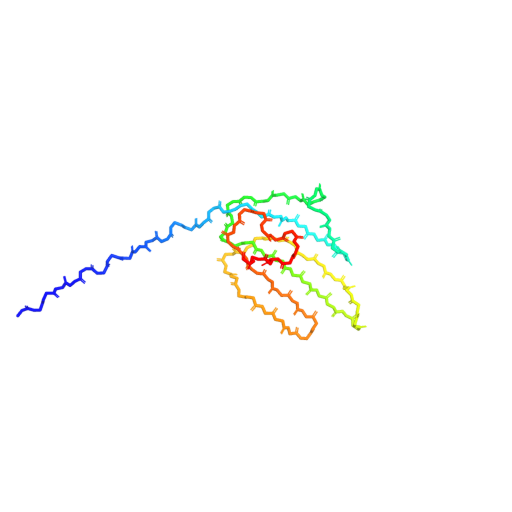 1 72 ? 7.623 -5.291 -9.348 1.00 93.31 72 GLN A N 1
ATOM 551 C CA . GLN A 1 72 ? 6.465 -5.142 -8.476 1.00 93.31 72 GLN A CA 1
ATOM 552 C C . GLN A 1 72 ? 6.913 -5.186 -7.025 1.00 93.31 72 GLN A C 1
ATOM 554 O O . GLN A 1 72 ? 7.688 -6.068 -6.656 1.00 93.31 72 GLN A O 1
ATOM 559 N N . ILE A 1 73 ? 6.391 -4.264 -6.229 1.00 93.44 73 ILE A N 1
ATOM 560 C CA . ILE A 1 73 ? 6.548 -4.228 -4.777 1.00 93.44 73 ILE A CA 1
ATOM 561 C C . ILE A 1 73 ? 5.148 -4.337 -4.187 1.00 93.44 73 ILE A C 1
ATOM 563 O O . ILE A 1 73 ? 4.234 -3.662 -4.656 1.00 93.44 73 ILE A O 1
ATOM 567 N N . LEU A 1 74 ? 4.969 -5.199 -3.195 1.00 93.69 74 LEU A N 1
ATOM 568 C CA . LEU A 1 74 ? 3.790 -5.248 -2.341 1.00 93.69 74 LEU A CA 1
ATOM 569 C C . LEU A 1 74 ? 4.258 -5.200 -0.892 1.00 93.69 74 LEU A C 1
ATOM 571 O O . LEU A 1 74 ? 5.027 -6.054 -0.458 1.00 93.69 74 LEU A O 1
ATOM 575 N N . GLU A 1 75 ? 3.731 -4.245 -0.145 1.00 93.56 75 GLU A N 1
ATOM 576 C CA . GLU A 1 75 ? 3.956 -4.079 1.282 1.00 93.56 75 GLU A CA 1
ATOM 577 C C . GLU A 1 75 ? 2.636 -4.197 2.031 1.00 93.56 75 GLU A C 1
ATOM 579 O O . GLU A 1 75 ? 1.563 -3.860 1.519 1.00 93.56 75 GLU A O 1
ATOM 584 N N . CYS A 1 76 ? 2.729 -4.715 3.251 1.00 92.00 76 CYS A N 1
ATOM 585 C CA . CYS A 1 76 ? 1.598 -5.129 4.061 1.00 92.00 76 CYS A CA 1
ATOM 586 C C . CYS A 1 76 ? 1.811 -4.677 5.501 1.00 92.00 76 CYS A C 1
ATOM 588 O O . CYS A 1 76 ? 2.879 -4.905 6.064 1.00 92.00 76 CYS A O 1
ATOM 590 N N . CYS A 1 77 ? 0.784 -4.114 6.125 1.00 91.12 77 CYS A N 1
ATOM 591 C CA . CYS A 1 77 ? 0.829 -3.698 7.524 1.00 91.12 77 CYS A CA 1
ATOM 592 C C . CYS A 1 77 ? -0.551 -3.869 8.191 1.00 91.12 77 CYS A C 1
ATOM 594 O O . CYS A 1 77 ? -1.565 -4.012 7.505 1.00 91.12 77 CYS A O 1
ATOM 596 N N . GLN A 1 78 ? -0.593 -3.930 9.528 1.00 91.50 78 GLN A N 1
ATOM 597 C CA . GLN A 1 78 ? -1.810 -4.194 10.326 1.00 91.50 78 GLN A CA 1
ATOM 598 C C . GLN A 1 78 ? -2.100 -3.073 11.338 1.00 91.50 78 GLN A C 1
ATOM 600 O O . GLN A 1 78 ? -2.545 -3.325 12.457 1.00 91.50 78 GLN A O 1
ATOM 605 N N . GLU A 1 79 ? -1.840 -1.828 10.956 1.00 91.12 79 GLU A N 1
ATOM 606 C CA . GLU A 1 79 ? -2.131 -0.647 11.770 1.00 91.12 79 GLU A CA 1
ATOM 607 C C . GLU A 1 79 ? -3.011 0.326 10.983 1.00 91.12 79 GLU A C 1
ATOM 609 O O . GLU A 1 79 ? -3.076 0.270 9.753 1.00 91.12 79 GLU A O 1
ATOM 614 N N . ASP A 1 80 ? -3.717 1.216 11.679 1.00 92.06 80 ASP A N 1
ATOM 615 C CA . ASP A 1 80 ? -4.538 2.219 11.006 1.00 92.06 80 ASP A CA 1
ATOM 616 C C . ASP A 1 80 ? -3.668 3.106 10.107 1.00 92.06 80 ASP A C 1
ATOM 618 O O . ASP A 1 80 ? -2.726 3.754 10.558 1.00 92.06 80 ASP A O 1
ATOM 622 N N . LEU A 1 81 ? -4.039 3.168 8.829 1.00 92.25 81 LEU A N 1
ATOM 623 C CA . LEU A 1 81 ? -3.512 4.085 7.825 1.00 92.25 81 LEU A CA 1
ATOM 624 C C . LEU A 1 81 ? -2.006 3.914 7.557 1.00 92.25 81 LEU A C 1
ATOM 626 O O . LEU A 1 81 ? -1.356 4.813 7.029 1.00 92.25 81 LEU A O 1
ATOM 630 N N . CYS A 1 82 ? -1.449 2.744 7.864 1.00 91.81 82 CYS A N 1
ATOM 631 C CA . CYS A 1 82 ? 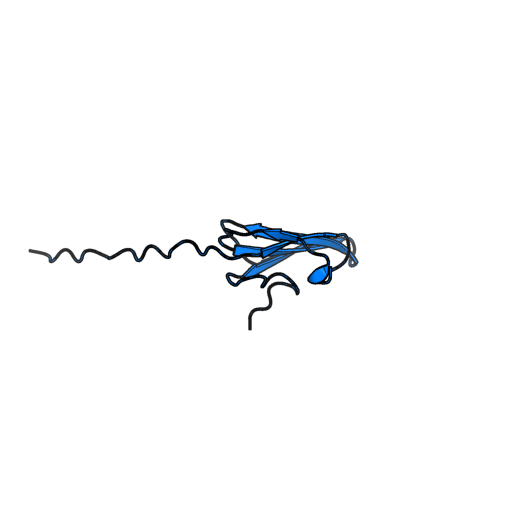-0.016 2.464 7.744 1.00 91.81 82 CYS A CA 1
ATOM 632 C C . CYS A 1 82 ? 0.492 2.341 6.295 1.00 91.81 82 CYS A C 1
ATOM 634 O O . CYS A 1 82 ? 1.696 2.297 6.059 1.00 91.81 82 CYS A O 1
ATOM 636 N N . ASN A 1 83 ? -0.399 2.299 5.299 1.00 92.62 83 ASN A N 1
ATOM 637 C CA . ASN A 1 83 ? -0.029 2.131 3.893 1.00 92.62 83 ASN A CA 1
ATOM 638 C C . ASN A 1 83 ? 0.218 3.449 3.132 1.00 92.62 83 ASN A C 1
ATOM 640 O O . ASN A 1 83 ? 0.244 3.419 1.908 1.00 92.62 83 ASN A O 1
ATOM 644 N N . ALA A 1 84 ? 0.392 4.590 3.810 1.00 83.31 84 ALA A N 1
ATOM 645 C CA . ALA A 1 84 ? 0.628 5.889 3.156 1.00 83.31 84 ALA A CA 1
ATOM 646 C C . ALA A 1 84 ? 1.995 6.005 2.451 1.00 83.31 84 ALA A C 1
ATOM 648 O O . ALA A 1 84 ? 2.071 6.614 1.388 1.00 83.31 84 ALA A O 1
ATOM 649 N N . GLU A 1 85 ? 3.052 5.419 3.019 1.00 70.19 85 GLU A N 1
ATOM 650 C CA . GLU A 1 85 ? 4.443 5.605 2.567 1.00 70.19 85 GLU A CA 1
ATOM 651 C C . GLU A 1 85 ? 5.152 4.271 2.295 1.00 70.19 85 GLU A C 1
ATOM 653 O O . GLU A 1 85 ? 6.301 4.082 2.680 1.00 70.19 85 GLU A O 1
ATOM 658 N N . GLY A 1 86 ? 4.461 3.305 1.688 1.00 60.66 86 GLY A N 1
ATOM 659 C CA . GLY A 1 86 ? 5.071 1.994 1.462 1.00 60.66 86 GLY A CA 1
ATOM 660 C C . GLY A 1 86 ? 5.294 1.199 2.743 1.00 60.66 86 GLY A C 1
ATOM 661 O O . GLY A 1 86 ? 6.408 0.804 3.059 1.00 60.66 86 GLY A O 1
ATOM 662 N N . GLY A 1 87 ? 4.220 1.025 3.527 1.00 53.62 87 GLY A N 1
ATOM 663 C CA . GLY A 1 87 ? 4.104 0.020 4.596 1.00 53.62 87 GLY A CA 1
ATOM 664 C C . GLY A 1 87 ? 5.292 -0.113 5.557 1.00 53.62 87 GLY A C 1
ATOM 665 O O . GLY A 1 87 ? 5.479 -1.185 6.130 1.00 53.62 87 GLY A O 1
ATOM 666 N N . SER A 1 88 ? 6.087 0.942 5.734 1.00 42.12 88 SER A N 1
ATOM 667 C CA . SER A 1 88 ? 7.317 0.918 6.515 1.00 42.12 88 SER A CA 1
ATOM 668 C C . SER A 1 88 ? 6.966 1.108 7.986 1.00 42.12 88 SER A C 1
ATOM 670 O O . SER A 1 88 ? 7.131 2.182 8.555 1.00 42.12 88 SER A O 1
ATOM 672 N N . GLY A 1 89 ? 6.421 0.049 8.583 1.00 41.06 89 GLY A N 1
ATOM 673 C CA . GLY A 1 89 ? 6.493 -0.161 10.020 1.00 41.06 89 GLY A CA 1
ATOM 674 C C . GLY A 1 89 ? 7.920 -0.567 10.383 1.00 41.06 89 GLY A C 1
ATOM 675 O O . GLY A 1 89 ? 8.305 -1.718 10.171 1.00 41.06 89 GLY A O 1
ATOM 676 N N . GLU A 1 90 ? 8.697 0.386 10.896 1.00 34.09 90 GLU A N 1
ATOM 677 C CA . GLU A 1 90 ? 9.724 0.094 11.906 1.00 34.09 90 GLU A CA 1
ATOM 678 C C . GLU A 1 90 ? 9.068 -0.056 13.284 1.00 34.09 90 GLU A C 1
ATOM 680 O O . GLU A 1 90 ? 8.170 0.758 13.605 1.00 34.09 90 GLU A O 1
#

Sequence (90 aa):
MILSAAMAFVQVAQGQVSCYSGYSNEPMEADKLQTFGNCTYCSYRETMYNGKLFEVFYGCADECEAYESNGQILECCQEDLCNAEGGSGE

Foldseek 3Di:
DDDDDDPPPPPPPQQFAKEWFDKDLDQDASVPTDIDTGASKWKWKWADDPNGTGMIGTDGDPDADFDDDDRMTMEIDGHHHCRRPRNDDD